Protein AF-A0A9D6RDZ6-F1 (afdb_monomer_lite)

Radius of gyration: 25.23 Å; chains: 1; bounding box: 69×69×43 Å

Secondary structure (DSSP, 8-state):
--------------------------------HHHHHHHHHHHHHHHHHHHHHHHHHHHTT---HHHHHHHHHHHHHHHHHHHHS-HHHHHHH-TTHHHHIIIIIIHHHHHHHHHHHS--HHHHHHHHHHHHHHHHHHHHTTTT-----

pLDDT: mean 88.9, std 17.39, range [43.47, 98.81]

Foldseek 3Di:
DDDDDDDDDDDDPPPPPPPPPPPPPPPPLPDDPVLVVLVVLQVLLVVLQVVLVVLVVVCPPHDDPVNLVSSLVSLVSSLVSLVVNDPVSLCSFDVCRSVLSPVQVNQLSVLVNVCSVPNDPVSPVSSVVSVVVSVVVCVVCVVSGDGDD

Sequence (149 aa):
MYKRRGFLPIFVALMVLSASACTKSGEEKNWTKEDYEFTNHYYASQRDNKEASRIARQAGNQFSKEQLSAIRALTVKALAESRLVPDKFLDKIHPQFKDHFRNQFEVALDLALNNLDTPDYQTAQRSSVLFSDYADWFTANQEDIKFPH

Structure (mmCIF, N/CA/C/O backbone):
data_AF-A0A9D6RDZ6-F1
#
_entry.id   AF-A0A9D6RDZ6-F1
#
loop_
_atom_site.group_PDB
_atom_site.id
_atom_site.type_symbol
_atom_site.label_atom_id
_atom_site.label_alt_id
_atom_site.label_comp_id
_atom_site.label_asym_id
_atom_site.label_entity_id
_atom_site.label_seq_id
_atom_site.pdbx_PDB_ins_code
_atom_site.Cartn_x
_atom_site.Cartn_y
_atom_site.Cartn_z
_atom_site.occupancy
_atom_site.B_iso_or_equiv
_atom_site.auth_seq_id
_atom_site.auth_comp_id
_atom_site.auth_asym_id
_atom_site.auth_atom_id
_atom_site.pdbx_PDB_model_num
ATOM 1 N N . MET A 1 1 ? -53.403 -56.541 -8.723 1.00 57.06 1 MET A N 1
ATOM 2 C CA . MET A 1 1 ? -53.965 -56.880 -7.389 1.00 57.06 1 MET A CA 1
ATOM 3 C C . MET A 1 1 ? -52.875 -56.636 -6.338 1.00 57.06 1 MET A C 1
ATOM 5 O O . MET A 1 1 ? -51.727 -56.781 -6.718 1.00 57.06 1 MET A O 1
ATOM 9 N N . TYR A 1 2 ? -53.245 -56.289 -5.088 1.00 43.47 2 TYR A N 1
ATOM 10 C CA . TYR A 1 2 ? -52.492 -55.616 -3.984 1.00 43.47 2 TYR A CA 1
ATOM 11 C C . TYR A 1 2 ? -52.611 -54.072 -4.035 1.00 43.47 2 TYR A C 1
ATOM 13 O O . TYR A 1 2 ? -52.031 -53.465 -4.921 1.00 43.47 2 TYR A O 1
ATOM 21 N N . LYS A 1 3 ? -53.488 -53.342 -3.298 1.00 47.94 3 LYS A N 1
ATOM 22 C CA . LYS A 1 3 ? -53.872 -53.273 -1.848 1.00 47.94 3 LYS A CA 1
ATOM 23 C C . LYS A 1 3 ? -52.636 -53.063 -0.949 1.00 47.94 3 LYS A C 1
ATOM 25 O O . LYS A 1 3 ? -51.769 -53.913 -1.005 1.00 47.94 3 LYS A O 1
ATOM 30 N N . ARG A 1 4 ? -52.511 -52.088 -0.028 1.00 54.38 4 ARG A N 1
ATOM 31 C CA . ARG A 1 4 ? -53.285 -50.912 0.453 1.00 54.38 4 ARG A CA 1
ATOM 32 C C . ARG A 1 4 ? -52.437 -50.264 1.596 1.00 54.38 4 ARG A C 1
ATOM 34 O O . ARG A 1 4 ? -51.843 -51.039 2.331 1.00 54.38 4 ARG A O 1
ATOM 41 N N . ARG A 1 5 ? -52.588 -48.942 1.850 1.00 50.25 5 ARG A N 1
ATOM 42 C CA . ARG A 1 5 ? -52.414 -48.194 3.149 1.00 50.25 5 ARG A CA 1
ATOM 43 C C . ARG A 1 5 ? -50.972 -47.900 3.637 1.00 50.25 5 ARG A C 1
ATOM 45 O O . ARG A 1 5 ? -50.120 -48.752 3.479 1.00 50.25 5 ARG A O 1
ATOM 52 N N . GLY A 1 6 ? -50.625 -46.763 4.264 1.00 48.78 6 GLY A N 1
ATOM 53 C CA . GLY A 1 6 ? -51.351 -45.576 4.781 1.00 48.78 6 GLY A CA 1
ATOM 54 C C . GLY A 1 6 ? -50.397 -44.353 4.843 1.00 48.78 6 GLY A C 1
ATOM 55 O O . GLY A 1 6 ? -49.190 -44.526 4.760 1.00 48.78 6 GLY A O 1
ATOM 56 N N . PHE A 1 7 ? -50.847 -43.099 4.721 1.00 54.97 7 PHE A N 1
ATOM 57 C CA . PHE A 1 7 ? -51.385 -42.216 5.778 1.00 54.97 7 PHE A CA 1
ATOM 58 C C . PHE A 1 7 ? -50.697 -42.337 7.154 1.00 54.97 7 PHE A C 1
ATOM 60 O O . PHE A 1 7 ? -51.074 -43.203 7.935 1.00 54.97 7 PHE A O 1
ATOM 67 N N . LEU A 1 8 ? -49.754 -41.437 7.476 1.00 47.62 8 LEU A N 1
ATOM 68 C CA . LEU A 1 8 ? -50.007 -40.267 8.340 1.00 47.62 8 LEU A CA 1
ATOM 69 C C . LEU A 1 8 ? -48.823 -39.262 8.323 1.00 47.62 8 LEU A C 1
ATOM 71 O O . LEU A 1 8 ? -47.672 -39.687 8.244 1.00 47.62 8 LEU A O 1
ATOM 75 N N . PRO A 1 9 ? -49.099 -37.945 8.404 1.00 60.91 9 PRO A N 1
ATOM 76 C CA . PRO A 1 9 ? -48.108 -36.872 8.473 1.00 60.91 9 PRO A CA 1
ATOM 77 C C . PRO A 1 9 ? -47.682 -36.600 9.923 1.00 60.91 9 PRO A C 1
ATOM 79 O O . PRO A 1 9 ? -48.510 -36.653 10.831 1.00 60.91 9 PRO A O 1
ATOM 82 N N . ILE A 1 10 ? -46.416 -36.241 10.143 1.00 54.84 10 ILE A N 1
ATOM 83 C CA . ILE A 1 10 ? -45.961 -35.678 11.420 1.00 54.84 10 ILE A CA 1
ATOM 84 C C . ILE A 1 10 ? -45.294 -34.332 11.137 1.00 54.84 10 ILE A C 1
ATOM 86 O O . ILE A 1 10 ? -44.129 -34.239 10.760 1.00 54.84 10 ILE A O 1
ATOM 90 N N . PHE A 1 11 ? -46.100 -33.287 11.308 1.00 53.69 11 PHE A N 1
ATOM 91 C CA . PHE A 1 11 ? -45.654 -31.940 11.622 1.00 53.69 11 PHE A CA 1
ATOM 92 C C . PHE A 1 11 ? -45.040 -31.959 13.028 1.00 53.69 11 PHE A C 1
ATOM 94 O O . PHE A 1 11 ? -45.758 -32.157 14.004 1.00 53.69 11 PHE A O 1
ATOM 101 N N . VAL A 1 12 ? -43.739 -31.702 13.144 1.00 54.12 12 VAL A N 1
ATOM 102 C CA . VAL A 1 12 ? -43.156 -31.146 14.373 1.00 54.12 12 VAL A CA 1
ATOM 103 C C . VAL A 1 12 ? -42.437 -29.870 13.971 1.00 54.12 12 VAL A C 1
ATOM 105 O O . VAL A 1 12 ? -41.288 -29.867 13.539 1.00 54.12 12 VAL A O 1
ATOM 108 N N . ALA A 1 13 ? -43.188 -28.777 14.058 1.00 55.19 13 ALA A N 1
ATOM 109 C CA . ALA A 1 13 ? -42.661 -27.431 14.036 1.00 55.19 13 ALA A CA 1
ATOM 110 C C . ALA A 1 13 ? -41.905 -27.202 15.350 1.00 55.19 13 ALA A C 1
ATOM 112 O O . ALA A 1 13 ? -42.515 -26.940 16.385 1.00 55.19 13 ALA A O 1
ATOM 113 N N . LEU A 1 14 ? -40.577 -27.310 15.317 1.00 51.25 14 LEU A N 1
ATOM 114 C CA . LEU A 1 14 ? -39.733 -26.781 16.380 1.00 51.25 14 LEU A CA 1
ATOM 115 C C . LEU A 1 14 ? -39.361 -25.343 15.998 1.00 51.25 14 LEU A C 1
ATOM 117 O O . LEU A 1 14 ? -38.328 -25.085 15.385 1.00 51.25 14 LEU A O 1
ATOM 121 N N . MET A 1 15 ? -40.258 -24.406 16.321 1.00 53.47 15 MET A N 1
ATOM 122 C CA . MET A 1 15 ? -39.922 -22.984 16.397 1.00 53.47 15 MET A CA 1
ATOM 123 C C . MET A 1 15 ? -38.939 -22.801 17.553 1.00 53.47 15 MET A C 1
ATOM 125 O O . MET A 1 15 ? -39.332 -22.583 18.697 1.00 53.47 15 MET A O 1
ATOM 129 N N . VAL A 1 16 ? -37.646 -22.907 17.260 1.00 59.59 16 VAL A N 1
ATOM 130 C CA . VAL A 1 16 ? -36.625 -22.359 18.147 1.00 59.59 16 VAL A CA 1
ATOM 131 C C . VAL A 1 16 ? -36.697 -20.845 17.980 1.00 59.59 16 VAL A C 1
ATOM 133 O O . VAL A 1 16 ? -36.261 -20.296 16.970 1.00 59.59 16 VAL A O 1
ATOM 136 N N . LEU A 1 17 ? -37.318 -20.186 18.964 1.00 54.91 17 LEU A N 1
ATOM 137 C CA . LEU A 1 17 ? -37.163 -18.759 19.219 1.00 54.91 17 LEU A CA 1
ATOM 138 C C . LEU A 1 17 ? -35.677 -18.482 19.475 1.00 54.91 17 LEU A C 1
ATOM 140 O O . LEU A 1 17 ? -35.216 -18.446 20.615 1.00 54.91 17 LEU A O 1
ATOM 144 N N . SER A 1 18 ? -34.918 -18.272 18.408 1.00 58.16 18 SER A N 1
ATOM 145 C CA . SER A 1 18 ? -33.633 -17.602 18.501 1.00 58.16 18 SER A CA 1
ATOM 146 C C . SER A 1 18 ? -33.931 -16.120 18.667 1.00 58.16 18 SER A C 1
ATOM 148 O O . SER A 1 18 ? -34.066 -15.378 17.696 1.00 58.16 18 SER A O 1
ATOM 150 N N . ALA A 1 19 ? -34.088 -15.701 19.921 1.00 53.31 19 ALA A N 1
ATOM 151 C CA . ALA A 1 19 ? -33.952 -14.312 20.319 1.00 53.31 19 ALA A CA 1
ATOM 152 C C . ALA A 1 19 ? -32.506 -13.879 20.031 1.00 53.31 19 ALA A C 1
ATOM 154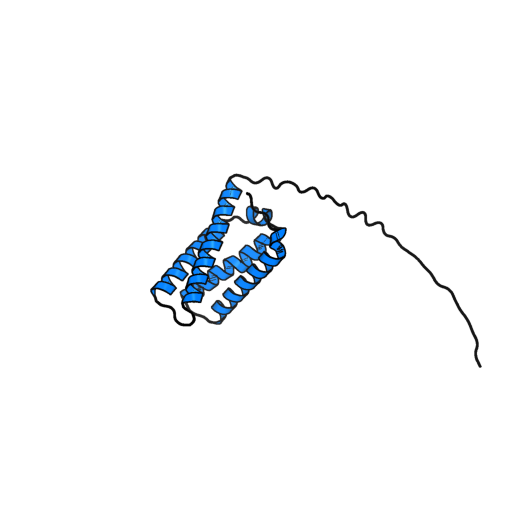 O O . ALA A 1 19 ? -31.656 -13.849 20.917 1.00 53.31 19 ALA A O 1
ATOM 155 N N . SER A 1 20 ? -32.201 -13.597 18.765 1.00 60.56 20 SER A N 1
ATOM 156 C CA . SER A 1 20 ? -30.988 -12.885 18.399 1.00 60.56 20 SER A CA 1
ATOM 157 C C . SER A 1 20 ? -31.175 -11.464 18.896 1.00 60.56 20 SER A C 1
ATOM 159 O O . SER A 1 20 ? -31.894 -10.665 18.298 1.00 60.56 20 SER A O 1
ATOM 161 N N . ALA A 1 21 ? -30.590 -11.200 20.060 1.00 53.56 21 ALA A N 1
ATOM 162 C CA . ALA A 1 21 ? -30.469 -9.885 20.642 1.00 53.56 21 ALA A CA 1
ATOM 163 C C . ALA A 1 21 ? -29.938 -8.918 19.576 1.00 53.56 21 ALA A C 1
ATOM 165 O O . ALA A 1 21 ? -28.752 -8.894 19.257 1.00 53.56 21 ALA A O 1
ATOM 166 N N . CYS A 1 22 ? -30.842 -8.113 19.021 1.00 52.91 22 CYS A N 1
ATOM 167 C CA . CYS A 1 22 ? -30.512 -6.870 18.349 1.00 52.91 22 CYS A CA 1
ATOM 168 C C . CYS A 1 22 ? -29.980 -5.889 19.400 1.00 52.91 22 CYS A C 1
ATOM 170 O O . CYS A 1 22 ? -30.630 -4.896 19.717 1.00 52.91 22 CYS A O 1
ATOM 172 N N . THR A 1 23 ? -28.786 -6.124 19.939 1.00 51.75 23 THR A N 1
ATOM 173 C CA . THR A 1 23 ? -27.987 -5.042 20.516 1.00 51.75 23 THR A CA 1
ATOM 174 C C . THR A 1 23 ? -27.345 -4.284 19.362 1.00 51.75 23 THR A C 1
ATOM 176 O O . THR A 1 23 ? -26.151 -4.369 19.104 1.00 51.75 23 THR A O 1
ATOM 179 N N . LYS A 1 24 ? -28.182 -3.513 18.654 1.00 54.25 24 LYS A N 1
ATOM 180 C CA . LYS A 1 24 ? -27.768 -2.294 17.952 1.00 54.25 24 LYS A CA 1
ATOM 181 C C . LYS A 1 24 ? -27.445 -1.245 19.021 1.00 54.25 24 LYS A C 1
ATOM 183 O O . LYS A 1 24 ? -28.154 -0.261 19.186 1.00 54.25 24 LYS A O 1
ATOM 188 N N . SER A 1 25 ? -26.399 -1.483 19.795 1.00 45.50 25 SER A N 1
ATOM 189 C CA . SER A 1 25 ? -25.714 -0.424 20.520 1.00 45.50 25 SER A CA 1
ATOM 190 C C . SER A 1 25 ? -24.423 -0.215 19.758 1.00 45.50 25 SER A C 1
ATOM 192 O O . SER A 1 25 ? -23.442 -0.921 19.981 1.00 45.50 25 SER A O 1
ATOM 194 N N . GLY A 1 26 ? -24.471 0.695 18.784 1.00 49.69 26 GLY A N 1
ATOM 195 C CA . GLY A 1 26 ? -23.254 1.305 18.282 1.00 49.69 26 GLY A CA 1
ATOM 196 C C . GLY A 1 26 ? -22.597 1.976 19.475 1.00 49.69 26 GLY A C 1
ATOM 197 O O . GLY A 1 26 ? -22.987 3.077 19.846 1.00 49.69 26 GLY A O 1
ATOM 198 N N . GLU A 1 27 ? -21.677 1.270 20.129 1.00 52.62 27 GLU A N 1
ATOM 199 C CA . GLU A 1 27 ? -20.683 1.925 20.958 1.00 52.62 27 GLU A CA 1
ATOM 200 C C . GLU A 1 27 ? -20.005 2.929 20.035 1.00 52.62 27 GLU A C 1
ATOM 202 O O . GLU A 1 27 ? -19.343 2.552 19.062 1.00 52.62 27 GLU A O 1
ATOM 207 N N . GLU A 1 28 ? -20.255 4.214 20.279 1.00 63.41 28 GLU A N 1
ATOM 208 C CA . GLU A 1 28 ? -19.447 5.267 19.691 1.00 63.41 28 GLU A CA 1
ATOM 209 C C . GLU A 1 28 ? -17.997 4.922 20.018 1.00 63.41 28 GLU A C 1
ATOM 211 O O . GLU A 1 28 ? -17.589 4.887 21.181 1.00 63.41 28 GLU A O 1
ATOM 216 N N . LYS A 1 29 ? -17.230 4.561 18.983 1.00 73.81 29 LYS A N 1
ATOM 217 C CA . LYS A 1 29 ? -15.805 4.289 19.132 1.00 73.81 29 LYS A CA 1
ATOM 218 C C . LYS A 1 29 ? -15.189 5.550 19.730 1.00 73.81 29 LYS A C 1
ATOM 220 O O . LYS A 1 29 ? -15.232 6.610 19.112 1.00 73.81 29 LYS A O 1
ATOM 225 N N . ASN A 1 30 ? -14.644 5.433 20.937 1.00 89.69 30 ASN A N 1
ATOM 226 C CA . ASN A 1 30 ? -13.949 6.529 21.603 1.00 89.69 30 ASN A CA 1
ATOM 227 C C . ASN A 1 30 ? -12.636 6.807 20.859 1.00 89.69 30 ASN A C 1
ATOM 229 O O . ASN A 1 30 ? -11.600 6.204 21.155 1.00 89.69 30 ASN A O 1
ATOM 233 N N . TRP A 1 31 ? -12.701 7.683 19.859 1.00 94.19 31 TRP A N 1
ATOM 234 C CA . TRP A 1 31 ? -11.547 8.122 19.087 1.00 94.19 31 TRP A CA 1
ATOM 235 C C . TRP A 1 31 ? -10.664 9.048 19.924 1.00 94.19 31 TRP A C 1
ATOM 237 O O . TRP A 1 31 ? -11.143 10.001 20.540 1.00 94.19 31 TRP A O 1
ATOM 247 N N . THR A 1 32 ? -9.365 8.769 19.957 1.00 95.31 32 THR A N 1
ATOM 248 C CA . THR A 1 32 ? -8.374 9.616 20.631 1.00 95.31 32 THR A CA 1
ATOM 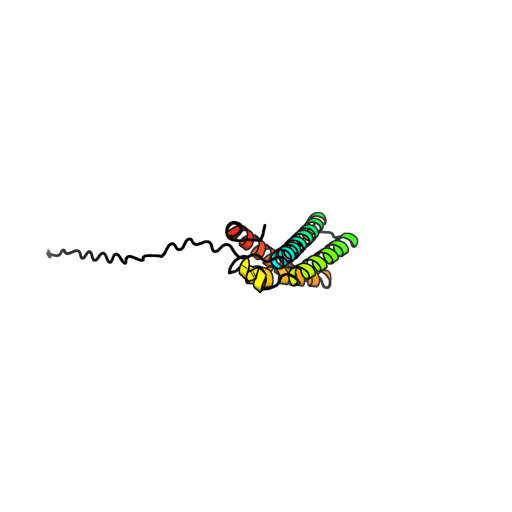249 C C . THR A 1 32 ? -7.743 10.595 19.646 1.00 95.31 32 THR A C 1
ATOM 251 O O . THR A 1 32 ? -7.873 10.432 18.435 1.00 95.31 32 THR A O 1
ATOM 254 N N . LYS A 1 33 ? -7.021 11.611 20.138 1.00 95.56 33 LYS A N 1
ATOM 255 C CA . LYS A 1 33 ? -6.290 12.551 19.266 1.00 95.56 33 LYS A CA 1
ATOM 256 C C . LYS A 1 33 ? -5.282 11.831 18.369 1.00 95.56 33 LYS A C 1
ATOM 258 O O . LYS A 1 33 ? -5.144 12.175 17.204 1.00 95.56 33 LYS A O 1
ATOM 263 N N . GLU A 1 34 ? -4.638 10.798 18.893 1.00 96.62 34 GLU A N 1
ATOM 264 C CA . GLU A 1 34 ? -3.689 9.969 18.154 1.00 96.62 34 GLU A CA 1
ATOM 265 C C . GLU A 1 34 ? -4.378 9.192 17.020 1.00 96.62 34 GLU A C 1
ATOM 267 O O . GLU A 1 34 ? -3.795 9.028 15.954 1.00 96.62 34 GLU A O 1
ATOM 272 N N . ASP A 1 35 ? -5.637 8.763 17.189 1.00 97.12 35 ASP A N 1
ATOM 273 C CA . ASP A 1 35 ? -6.382 8.084 16.118 1.00 97.12 35 ASP A CA 1
ATOM 274 C C . ASP A 1 35 ? -6.572 8.997 14.885 1.00 97.12 35 ASP A C 1
ATOM 276 O O . ASP A 1 35 ? -6.547 8.519 13.746 1.00 97.12 35 ASP A O 1
ATOM 280 N N . TYR A 1 36 ? -6.694 10.315 15.079 1.00 96.69 36 TYR A N 1
ATOM 281 C CA . TYR A 1 36 ? -6.717 11.288 13.980 1.00 96.69 36 TYR A CA 1
ATOM 282 C C . TYR A 1 36 ? -5.364 11.391 13.269 1.00 96.69 36 TYR A C 1
ATOM 284 O O . TYR A 1 36 ? -5.307 11.467 12.041 1.00 96.69 36 TYR A O 1
ATOM 292 N N . GLU A 1 37 ? -4.261 11.347 14.016 1.00 97.12 37 GLU A N 1
ATOM 293 C CA . GLU A 1 37 ? -2.913 11.329 13.440 1.00 97.12 37 GLU A CA 1
ATOM 294 C C . GLU A 1 37 ? -2.674 10.044 12.632 1.00 97.12 37 GLU A C 1
ATOM 296 O O . GLU A 1 37 ? -2.221 10.106 11.489 1.00 97.12 37 GLU A O 1
ATOM 301 N N . PHE A 1 38 ? -3.079 8.882 13.151 1.00 97.94 38 PHE A N 1
ATOM 302 C CA . PHE A 1 38 ? -2.995 7.609 12.424 1.00 97.94 38 PHE A CA 1
ATOM 303 C C . PHE A 1 38 ? -3.870 7.592 11.169 1.00 97.94 38 PHE A C 1
ATOM 305 O O . PHE A 1 38 ? -3.487 7.021 10.148 1.00 97.94 38 PHE A O 1
ATOM 312 N N . THR A 1 39 ? -5.014 8.272 11.210 1.00 97.69 39 THR A N 1
ATOM 313 C CA . THR A 1 39 ? -5.868 8.476 10.035 1.00 97.69 39 THR A CA 1
ATOM 314 C C . THR A 1 39 ? -5.157 9.302 8.964 1.00 97.69 39 THR A C 1
ATOM 316 O O . THR A 1 39 ? -5.224 8.964 7.780 1.00 97.69 39 THR A O 1
ATOM 319 N N . ASN A 1 40 ? -4.409 10.335 9.359 1.00 97.88 40 ASN A N 1
ATOM 320 C CA . ASN A 1 40 ? -3.602 11.122 8.426 1.00 97.88 40 ASN A CA 1
ATOM 321 C C . ASN A 1 40 ? -2.495 10.282 7.780 1.00 97.88 40 ASN A C 1
ATOM 323 O O . ASN A 1 40 ? -2.332 10.354 6.562 1.00 97.88 40 ASN A O 1
ATOM 327 N N . HIS A 1 41 ? -1.791 9.452 8.556 1.00 98.50 41 HIS A N 1
ATOM 328 C CA . HIS A 1 41 ? -0.790 8.516 8.033 1.00 98.50 41 HIS A CA 1
ATOM 329 C C . HIS A 1 41 ? -1.409 7.510 7.048 1.00 98.50 41 HIS A C 1
ATOM 331 O O . HIS A 1 41 ? -0.913 7.326 5.934 1.00 98.50 41 HIS A O 1
ATOM 337 N N . TYR A 1 42 ? -2.566 6.932 7.392 1.00 98.44 42 TYR A N 1
ATOM 338 C CA . TYR A 1 42 ? -3.311 6.060 6.485 1.00 98.44 42 TYR A CA 1
ATOM 339 C C . TYR A 1 42 ? -3.635 6.769 5.161 1.00 98.44 42 TYR A C 1
ATOM 341 O O . TYR A 1 42 ? -3.266 6.278 4.092 1.00 98.44 42 TYR A O 1
ATOM 349 N N . TYR A 1 43 ? -4.261 7.948 5.196 1.00 98.25 43 TYR A N 1
ATOM 350 C CA . TYR A 1 43 ? -4.620 8.665 3.969 1.00 98.25 43 TYR A CA 1
ATOM 351 C C . TYR A 1 43 ? -3.405 9.162 3.181 1.00 98.25 43 TYR A C 1
ATOM 353 O O . TYR A 1 43 ? -3.451 9.176 1.948 1.00 98.25 43 TYR A O 1
ATOM 361 N N . ALA A 1 44 ? -2.313 9.533 3.854 1.00 98.56 44 ALA A N 1
ATOM 362 C CA . ALA A 1 44 ? -1.053 9.864 3.201 1.00 98.56 44 ALA A CA 1
ATOM 363 C C . ALA A 1 44 ? -0.515 8.663 2.411 1.00 98.56 44 ALA A C 1
ATOM 365 O O . ALA A 1 44 ? -0.192 8.819 1.232 1.00 98.56 44 ALA A O 1
ATOM 366 N N . SER A 1 45 ? -0.534 7.462 3.005 1.00 98.62 45 SER A N 1
ATOM 367 C CA . SER A 1 45 ? -0.112 6.237 2.317 1.00 98.62 45 SER A CA 1
ATOM 368 C C . SER A 1 45 ? -0.951 5.939 1.069 1.00 98.62 45 SER A C 1
ATOM 370 O O . SER A 1 45 ? -0.408 5.683 -0.008 1.00 98.62 45 SER A O 1
ATOM 372 N N . GLN A 1 46 ? -2.279 6.058 1.176 1.00 98.44 46 GLN A N 1
ATOM 373 C CA . GLN A 1 46 ? -3.200 5.807 0.065 1.00 98.44 46 GLN A CA 1
ATOM 374 C C . GLN A 1 46 ? -3.027 6.825 -1.064 1.00 98.44 46 GLN A C 1
ATOM 376 O O . GLN A 1 46 ? -3.025 6.462 -2.243 1.00 98.44 46 GLN A O 1
ATOM 381 N N . ARG A 1 47 ? -2.862 8.107 -0.720 1.00 98.56 47 ARG A N 1
ATOM 382 C CA . ARG A 1 47 ? -2.635 9.186 -1.687 1.00 98.56 47 ARG A CA 1
ATOM 383 C C . ARG A 1 47 ? -1.347 8.957 -2.472 1.00 98.56 47 ARG A C 1
ATOM 385 O O . ARG A 1 47 ? -1.372 9.040 -3.699 1.00 98.56 47 ARG A O 1
ATOM 392 N N . ASP A 1 48 ? -0.253 8.658 -1.783 1.00 98.75 48 ASP A N 1
ATOM 393 C CA . ASP A 1 48 ? 1.054 8.499 -2.415 1.00 98.75 48 ASP A CA 1
ATOM 394 C C . ASP A 1 48 ? 1.083 7.234 -3.299 1.00 98.75 48 ASP A C 1
ATOM 396 O O . ASP A 1 48 ? 1.548 7.293 -4.439 1.00 98.75 48 ASP A O 1
ATOM 400 N N . ASN A 1 49 ? 0.462 6.128 -2.861 1.00 98.62 49 ASN A N 1
ATOM 401 C CA . ASN A 1 49 ? 0.282 4.929 -3.692 1.00 98.62 49 ASN A CA 1
ATOM 402 C C . ASN A 1 49 ? -0.595 5.190 -4.934 1.00 98.62 49 ASN A C 1
ATOM 404 O O . ASN A 1 49 ? -0.287 4.748 -6.047 1.00 98.62 49 ASN A O 1
ATOM 408 N N . LYS A 1 50 ? -1.693 5.940 -4.772 1.00 98.38 50 LYS A N 1
ATOM 409 C CA . LYS A 1 50 ? -2.575 6.325 -5.883 1.00 98.38 50 LYS A CA 1
ATOM 410 C C . LYS A 1 50 ? -1.829 7.164 -6.918 1.00 98.38 50 LYS A C 1
ATOM 412 O O . LYS A 1 50 ? -2.035 6.968 -8.118 1.00 98.38 50 LYS A O 1
ATOM 417 N N . GLU A 1 51 ? -0.96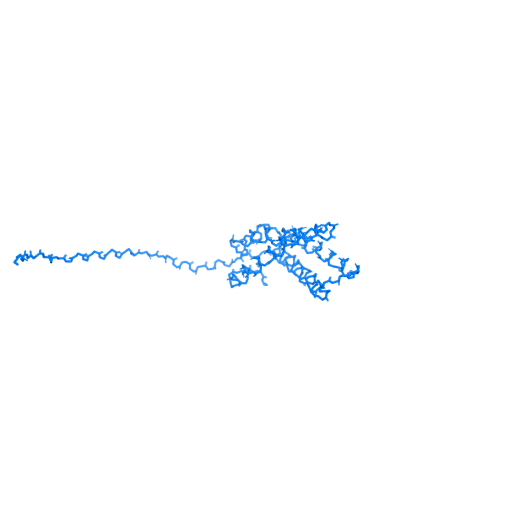6 8.067 -6.466 1.00 98.62 51 GLU A N 1
ATOM 418 C CA . GLU A 1 51 ? -0.141 8.899 -7.337 1.00 98.62 51 GLU A CA 1
ATOM 419 C C . GLU A 1 51 ? 0.932 8.079 -8.064 1.00 98.62 51 GLU A C 1
ATOM 421 O O . GLU A 1 51 ? 1.066 8.201 -9.283 1.00 98.62 51 GLU A O 1
ATOM 426 N N . ALA A 1 52 ? 1.615 7.162 -7.370 1.00 98.19 52 ALA A N 1
ATOM 427 C CA . ALA A 1 52 ? 2.553 6.224 -7.992 1.00 98.19 52 ALA A CA 1
ATOM 428 C C . ALA A 1 52 ? 1.864 5.405 -9.099 1.00 98.19 52 ALA A C 1
ATOM 430 O O . ALA A 1 52 ? 2.334 5.340 -10.237 1.00 98.19 52 ALA A O 1
ATOM 431 N N . SER A 1 53 ? 0.678 4.870 -8.798 1.00 97.50 53 SER A N 1
ATOM 432 C CA . SER A 1 53 ? -0.153 4.129 -9.751 1.00 97.50 53 SER A CA 1
ATOM 433 C C . SER A 1 53 ? -0.598 4.987 -10.940 1.00 97.50 53 SER A C 1
ATOM 435 O O . SER A 1 53 ? -0.685 4.502 -12.070 1.00 97.50 53 SER A O 1
ATOM 437 N N . ARG A 1 54 ? -0.895 6.274 -10.716 1.00 98.19 54 ARG A N 1
ATOM 438 C CA . ARG A 1 54 ? -1.255 7.221 -11.780 1.00 98.19 54 ARG A CA 1
ATOM 439 C C . ARG A 1 54 ? -0.089 7.422 -12.746 1.00 98.19 54 ARG A C 1
ATOM 441 O O . ARG A 1 54 ? -0.310 7.339 -13.952 1.00 98.19 54 ARG A O 1
ATOM 448 N N . ILE A 1 55 ? 1.123 7.647 -12.233 1.00 98.06 55 ILE A N 1
ATOM 449 C CA . ILE A 1 55 ? 2.334 7.796 -13.055 1.00 98.06 55 ILE A CA 1
ATOM 450 C C . ILE A 1 55 ? 2.594 6.509 -13.845 1.00 98.06 55 ILE A C 1
ATOM 452 O O . ILE A 1 55 ? 2.823 6.574 -15.052 1.00 98.06 55 ILE A O 1
ATOM 456 N N . ALA A 1 56 ? 2.477 5.343 -13.203 1.00 96.06 56 ALA A N 1
ATOM 457 C CA . ALA A 1 56 ? 2.685 4.060 -13.868 1.00 96.06 56 ALA A CA 1
ATOM 458 C C . ALA A 1 56 ? 1.708 3.825 -15.028 1.00 96.06 56 ALA A C 1
ATOM 460 O O . ALA A 1 56 ? 2.121 3.453 -16.124 1.00 96.06 56 ALA A O 1
ATOM 461 N N . ARG A 1 57 ? 0.418 4.131 -14.837 1.00 95.88 57 ARG A N 1
ATOM 462 C CA . ARG A 1 57 ? -0.580 4.042 -15.916 1.00 95.88 57 ARG A CA 1
ATOM 463 C C . ARG A 1 57 ? -0.297 5.000 -17.074 1.00 95.88 57 ARG A C 1
ATOM 465 O O . ARG A 1 57 ? -0.570 4.650 -18.215 1.00 95.88 57 ARG A O 1
ATOM 472 N N . GLN A 1 58 ? 0.232 6.192 -16.798 1.00 96.69 58 GLN A N 1
ATOM 473 C CA . GLN A 1 58 ? 0.583 7.164 -17.841 1.00 96.69 58 GLN A CA 1
ATOM 474 C C . GLN A 1 58 ? 1.802 6.747 -18.668 1.00 96.69 58 GLN A C 1
ATOM 476 O O . GLN A 1 58 ? 1.872 7.091 -19.843 1.00 96.69 58 GLN A O 1
ATOM 481 N N . ALA A 1 59 ? 2.747 6.019 -18.069 1.00 94.00 59 ALA A N 1
ATOM 482 C CA . ALA A 1 59 ? 3.906 5.475 -18.774 1.00 94.00 59 ALA A CA 1
ATOM 483 C C . ALA A 1 59 ? 3.529 4.327 -19.735 1.00 94.00 59 ALA A C 1
ATOM 485 O O . ALA A 1 59 ? 4.191 4.106 -20.750 1.00 94.00 59 ALA A O 1
ATOM 486 N N . GLY A 1 60 ? 2.448 3.594 -19.444 1.00 92.06 60 GLY A N 1
ATOM 487 C CA . GLY A 1 60 ? 2.031 2.444 -20.245 1.00 92.06 60 GLY A CA 1
ATOM 488 C C . GLY A 1 60 ? 3.101 1.350 -20.231 1.00 92.06 60 GLY A C 1
ATOM 489 O O . GLY A 1 60 ? 3.414 0.804 -19.178 1.00 92.06 60 GLY A O 1
ATOM 490 N N . ASN A 1 61 ? 3.676 1.043 -21.398 1.00 90.25 61 ASN A N 1
ATOM 491 C CA . ASN A 1 61 ? 4.685 -0.016 -21.548 1.00 90.25 61 ASN A CA 1
ATOM 492 C C . ASN A 1 61 ? 6.135 0.497 -21.507 1.00 90.25 61 ASN A C 1
ATOM 494 O O . ASN A 1 61 ? 7.062 -0.307 -21.594 1.00 90.25 61 ASN A O 1
ATOM 498 N N . GLN A 1 62 ? 6.355 1.813 -21.434 1.00 93.69 62 GLN A N 1
ATOM 499 C CA . GLN A 1 62 ? 7.693 2.404 -21.476 1.00 93.69 62 GLN A CA 1
ATOM 500 C C . GLN A 1 62 ? 7.829 3.479 -20.403 1.00 93.69 62 GLN A C 1
ATOM 502 O O . GLN A 1 62 ? 7.183 4.520 -20.466 1.00 93.69 62 GLN A O 1
ATOM 507 N N . PHE A 1 63 ? 8.699 3.232 -19.427 1.00 96.06 63 PHE A N 1
ATOM 508 C CA . PHE A 1 63 ? 8.954 4.167 -18.339 1.00 96.06 63 PHE A CA 1
ATOM 509 C C . PHE A 1 63 ? 10.216 4.983 -18.609 1.00 96.06 63 PHE A C 1
ATOM 511 O O . PHE A 1 63 ? 11.274 4.425 -18.907 1.00 96.06 63 PHE A O 1
ATOM 518 N N . SER A 1 64 ? 10.128 6.301 -18.440 1.00 97.31 64 SER A N 1
ATOM 519 C CA . SER A 1 64 ? 11.312 7.152 -18.335 1.00 97.31 64 SER A CA 1
ATOM 520 C C . SER A 1 64 ? 12.014 6.933 -16.989 1.00 97.31 64 SER A C 1
ATOM 522 O O . SER A 1 64 ? 11.419 6.469 -16.010 1.00 97.31 64 SER A O 1
ATOM 524 N N . LYS A 1 65 ? 13.291 7.315 -16.910 1.00 96.81 65 LYS A N 1
ATOM 525 C CA . LYS A 1 65 ? 14.065 7.241 -15.663 1.00 96.81 65 LYS A CA 1
ATOM 526 C C . LYS A 1 65 ? 13.445 8.106 -14.559 1.00 96.81 65 LYS A C 1
ATOM 528 O O . LYS A 1 65 ? 13.415 7.707 -13.397 1.00 96.81 65 LYS A O 1
ATOM 533 N N . GLU A 1 66 ? 12.931 9.274 -14.923 1.00 97.88 66 GLU A N 1
ATOM 534 C CA . GLU A 1 66 ? 12.270 10.217 -14.021 1.00 97.88 66 GLU A CA 1
ATOM 535 C C . GLU A 1 66 ? 10.966 9.627 -13.482 1.00 97.88 66 GLU A C 1
ATOM 537 O O . GLU A 1 66 ? 10.700 9.731 -12.287 1.00 97.88 66 GLU A O 1
ATOM 542 N N . GLN A 1 67 ? 10.188 8.950 -14.334 1.00 97.62 67 GLN A N 1
ATOM 543 C CA . GLN A 1 67 ? 8.962 8.267 -13.923 1.00 97.62 67 GLN A CA 1
ATOM 544 C C . GLN A 1 67 ? 9.256 7.123 -12.950 1.00 97.62 67 GLN A C 1
ATOM 546 O O . GLN A 1 67 ? 8.611 7.051 -11.908 1.00 97.62 67 GLN A O 1
ATOM 551 N N . LEU A 1 68 ? 10.250 6.271 -13.234 1.00 97.25 68 LEU A N 1
ATOM 552 C CA . LEU A 1 68 ? 10.657 5.199 -12.311 1.00 97.25 68 LEU A CA 1
ATOM 553 C C . LEU A 1 68 ? 11.121 5.758 -10.962 1.00 97.25 68 LEU A C 1
ATOM 555 O O . LEU A 1 68 ? 10.709 5.265 -9.915 1.00 97.25 68 LEU A O 1
ATOM 559 N N . SER A 1 69 ? 11.931 6.821 -10.984 1.00 97.94 69 SER A N 1
ATOM 560 C CA . SER A 1 69 ? 12.392 7.504 -9.772 1.00 97.94 69 SER A CA 1
ATOM 561 C C . SER A 1 69 ? 11.224 8.074 -8.957 1.00 97.94 69 SER A C 1
ATOM 563 O O . SER A 1 69 ? 11.158 7.880 -7.742 1.00 97.94 69 SER A O 1
ATOM 565 N N . ALA A 1 70 ? 10.262 8.723 -9.622 1.00 98.38 70 ALA A N 1
ATOM 566 C CA . ALA A 1 70 ? 9.081 9.288 -8.978 1.00 98.38 70 ALA A CA 1
ATOM 567 C C . ALA A 1 70 ? 8.180 8.206 -8.368 1.00 98.38 70 ALA A C 1
ATOM 569 O O . ALA A 1 70 ? 7.776 8.335 -7.212 1.00 98.38 70 ALA A O 1
ATOM 570 N N . ILE A 1 71 ? 7.911 7.126 -9.111 1.00 98.25 71 ILE A N 1
ATOM 571 C CA . ILE A 1 71 ? 7.142 5.976 -8.618 1.00 98.25 71 ILE A CA 1
ATOM 572 C C . ILE A 1 71 ? 7.828 5.402 -7.383 1.00 98.25 71 ILE A C 1
ATOM 574 O O . ILE A 1 71 ? 7.196 5.293 -6.339 1.00 98.25 71 ILE A O 1
ATOM 578 N N . ARG A 1 72 ? 9.132 5.117 -7.461 1.00 98.38 72 ARG A N 1
ATOM 579 C CA . ARG A 1 72 ? 9.892 4.576 -6.331 1.00 98.38 72 ARG A CA 1
ATOM 580 C C . ARG A 1 72 ? 9.808 5.480 -5.103 1.00 98.38 72 ARG A C 1
ATOM 582 O O . ARG A 1 72 ? 9.534 4.996 -4.010 1.00 98.38 72 ARG A O 1
ATOM 589 N N . ALA A 1 73 ? 10.018 6.786 -5.268 1.00 98.56 73 ALA A N 1
ATOM 590 C CA . ALA A 1 73 ? 9.963 7.739 -4.163 1.00 98.56 73 ALA A CA 1
ATOM 591 C C . ALA A 1 73 ? 8.578 7.785 -3.494 1.00 98.56 73 ALA A C 1
ATOM 593 O O . ALA A 1 73 ? 8.494 7.835 -2.268 1.00 98.56 73 ALA A O 1
ATOM 594 N N . LEU A 1 74 ? 7.501 7.747 -4.282 1.00 98.75 74 LEU A N 1
ATOM 595 C CA . LEU A 1 74 ? 6.130 7.716 -3.773 1.00 98.75 74 LEU A CA 1
ATOM 596 C C . LEU A 1 74 ? 5.808 6.395 -3.073 1.00 98.75 74 LEU A C 1
ATOM 598 O O . LEU A 1 74 ? 5.235 6.418 -1.990 1.00 98.75 74 LEU A O 1
ATOM 602 N N . THR A 1 75 ? 6.226 5.258 -3.630 1.00 98.69 75 THR A N 1
ATOM 603 C CA . THR A 1 75 ? 6.009 3.947 -3.005 1.00 98.69 75 THR A CA 1
ATOM 604 C C . THR A 1 75 ? 6.768 3.826 -1.677 1.00 98.69 75 THR A C 1
ATOM 606 O O . THR A 1 75 ? 6.213 3.313 -0.708 1.00 98.69 75 THR A O 1
ATOM 609 N N . VAL A 1 76 ? 7.994 4.367 -1.578 1.00 98.75 76 VAL A N 1
ATOM 610 C CA . VAL A 1 76 ? 8.744 4.434 -0.305 1.00 98.75 76 VAL A CA 1
ATOM 611 C C . VAL A 1 76 ? 7.987 5.257 0.736 1.00 98.75 76 VAL A C 1
ATOM 613 O O . VAL A 1 76 ? 7.866 4.822 1.879 1.00 98.75 76 VAL A O 1
ATOM 616 N N . LYS A 1 77 ? 7.466 6.431 0.355 1.00 98.69 77 LYS A N 1
ATOM 617 C CA . LYS A 1 77 ? 6.663 7.263 1.263 1.00 98.69 77 LYS A CA 1
ATOM 618 C C . LYS A 1 77 ? 5.390 6.548 1.693 1.00 98.69 77 LYS A C 1
ATOM 620 O O . LYS A 1 77 ? 5.119 6.490 2.884 1.00 98.69 77 LYS A O 1
ATOM 625 N N . ALA A 1 78 ? 4.665 5.949 0.751 1.00 98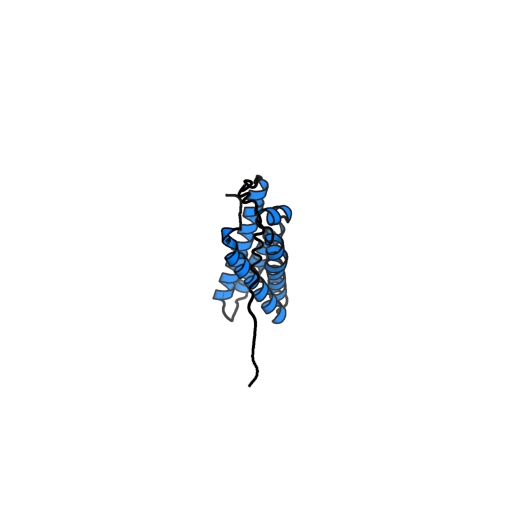.75 78 ALA A N 1
ATOM 626 C CA . ALA A 1 78 ? 3.437 5.226 1.045 1.00 98.75 78 ALA A CA 1
ATOM 627 C C . ALA A 1 78 ? 3.662 4.110 2.074 1.00 98.75 78 ALA A C 1
ATOM 629 O O . ALA A 1 78 ? 2.912 4.011 3.040 1.00 98.75 78 ALA A O 1
ATOM 630 N N . LEU A 1 79 ? 4.730 3.327 1.909 1.00 98.69 79 LEU A N 1
ATOM 631 C CA . LEU A 1 79 ? 5.105 2.268 2.844 1.00 98.69 79 LEU A CA 1
ATOM 632 C C . LEU A 1 79 ? 5.568 2.804 4.206 1.00 98.69 79 LEU A C 1
ATOM 634 O O . LEU A 1 79 ? 5.275 2.215 5.244 1.00 98.69 79 LEU A O 1
ATOM 638 N N . ALA A 1 80 ? 6.316 3.908 4.225 1.00 98.75 80 ALA A N 1
ATOM 639 C CA . ALA A 1 80 ? 6.730 4.530 5.478 1.00 98.75 80 ALA A CA 1
ATOM 640 C C . ALA A 1 80 ? 5.511 5.016 6.277 1.00 98.75 80 ALA A C 1
ATOM 642 O O . ALA A 1 80 ? 5.402 4.717 7.462 1.00 98.75 80 ALA A O 1
ATOM 643 N N . GLU A 1 81 ? 4.576 5.698 5.615 1.00 98.75 81 GLU A N 1
ATOM 644 C CA . GLU A 1 81 ? 3.330 6.185 6.209 1.00 98.75 81 GLU A CA 1
ATOM 645 C C . GLU A 1 81 ? 2.428 5.035 6.681 1.00 98.75 81 GLU A C 1
ATOM 647 O O . GLU A 1 81 ? 1.897 5.084 7.789 1.00 98.75 81 GLU A O 1
ATOM 652 N N . SER A 1 82 ? 2.292 3.958 5.896 1.00 98.75 82 SER A N 1
ATOM 653 C CA . SER A 1 82 ? 1.464 2.806 6.282 1.00 98.75 82 SER A CA 1
ATOM 654 C C . SER A 1 82 ? 1.970 2.145 7.572 1.00 98.75 82 SER A C 1
ATOM 656 O O . SER A 1 82 ? 1.183 1.818 8.465 1.00 98.75 82 SER A O 1
ATOM 658 N N . ARG A 1 83 ? 3.296 2.039 7.727 1.00 98.62 83 ARG A N 1
ATOM 659 C CA . ARG A 1 83 ? 3.946 1.444 8.904 1.00 98.62 83 ARG A CA 1
ATOM 660 C C . ARG A 1 83 ? 3.802 2.286 10.175 1.00 98.62 83 ARG A C 1
ATOM 662 O O . ARG A 1 83 ? 3.967 1.745 11.267 1.00 98.62 83 ARG A O 1
ATOM 669 N N . LEU A 1 84 ? 3.478 3.577 10.061 1.00 98.56 84 LEU A N 1
ATOM 670 C CA . LEU A 1 84 ? 3.196 4.448 11.211 1.00 98.56 84 LEU A CA 1
ATOM 671 C C . LEU A 1 84 ? 1.787 4.245 11.783 1.00 98.56 84 LEU A C 1
ATOM 673 O O . LEU A 1 84 ? 1.521 4.644 12.916 1.00 98.56 84 LEU A O 1
ATOM 677 N N . VAL A 1 85 ? 0.887 3.608 11.034 1.00 98.50 85 VAL A N 1
ATOM 678 C CA . VAL A 1 85 ? -0.468 3.289 11.490 1.00 98.50 85 VAL A CA 1
ATOM 679 C C . VAL A 1 85 ? -0.399 2.056 12.397 1.00 98.50 85 VAL A C 1
ATOM 681 O O . VAL A 1 85 ? -0.002 1.006 11.909 1.00 98.50 85 VAL A O 1
ATOM 684 N N . PRO A 1 86 ? -0.752 2.102 13.693 1.00 98.31 86 PRO A N 1
ATOM 685 C CA . PRO A 1 86 ? -0.574 0.960 14.589 1.00 98.31 86 PRO A CA 1
ATOM 686 C C . PRO A 1 86 ? -1.726 -0.050 14.498 1.00 98.31 86 PRO A C 1
ATOM 688 O O . PRO A 1 86 ? -2.881 0.316 14.289 1.00 98.31 86 PRO A O 1
ATOM 691 N N . ASP A 1 87 ? -1.441 -1.324 14.779 1.00 98.50 87 ASP A N 1
ATOM 692 C CA . ASP A 1 87 ? -2.428 -2.417 14.716 1.00 98.50 87 ASP A CA 1
ATOM 693 C C . ASP A 1 87 ? -3.667 -2.165 15.578 1.00 98.50 87 ASP A C 1
ATOM 695 O O . ASP A 1 87 ? -4.788 -2.372 15.124 1.00 98.50 87 ASP A O 1
ATOM 699 N N . LYS A 1 88 ? -3.480 -1.618 16.786 1.00 97.19 88 LYS A N 1
ATOM 700 C CA . LYS A 1 88 ? -4.585 -1.254 17.686 1.00 97.19 88 LYS A CA 1
ATOM 701 C C . LYS A 1 88 ? -5.571 -0.261 17.063 1.00 97.19 88 LYS A C 1
ATOM 703 O O . LYS A 1 88 ? -6.732 -0.245 17.445 1.00 97.19 88 LYS A O 1
ATOM 708 N N . PHE A 1 89 ? -5.107 0.602 16.158 1.00 97.56 89 PHE A N 1
ATOM 709 C CA . PHE A 1 89 ? -5.962 1.540 15.438 1.00 97.56 89 PHE A CA 1
ATOM 710 C C . PHE A 1 89 ? -6.649 0.839 14.263 1.00 97.56 89 PHE A C 1
ATOM 712 O O . PHE A 1 89 ? -7.851 1.000 14.086 1.00 97.56 89 PHE A O 1
ATOM 719 N N . LEU A 1 90 ? -5.928 -0.012 13.526 1.00 97.75 90 LEU A N 1
ATOM 720 C CA . LEU A 1 90 ? -6.510 -0.826 12.454 1.00 97.75 90 LEU A CA 1
ATOM 721 C C . LEU A 1 90 ? -7.647 -1.724 12.972 1.00 97.75 90 LEU A C 1
ATOM 723 O O . LEU A 1 90 ? -8.707 -1.791 12.353 1.00 97.75 90 LEU A O 1
ATOM 727 N N . ASP A 1 91 ? -7.470 -2.330 14.148 1.00 96.75 91 ASP A N 1
ATOM 728 C CA . ASP A 1 91 ? -8.485 -3.153 14.819 1.00 96.75 91 ASP A CA 1
ATOM 729 C C . ASP A 1 91 ? -9.732 -2.340 15.221 1.00 96.75 91 ASP A C 1
ATOM 731 O O . ASP A 1 91 ? -10.842 -2.875 15.246 1.00 96.75 91 ASP A O 1
ATOM 735 N N . LYS A 1 92 ? -9.586 -1.029 15.483 1.00 95.75 92 LYS A N 1
ATOM 736 C CA . LYS A 1 92 ? -10.727 -0.131 15.717 1.00 95.75 92 LYS A CA 1
ATOM 737 C C . LYS A 1 92 ? -11.493 0.170 14.439 1.00 95.75 92 LYS A C 1
ATOM 739 O O . LYS A 1 92 ? -12.661 0.510 14.549 1.00 95.75 92 LYS A O 1
ATOM 744 N N . ILE A 1 93 ? -10.903 0.099 13.247 1.00 96.38 93 ILE A N 1
ATOM 745 C CA . ILE A 1 93 ? -11.591 0.487 12.004 1.00 96.38 93 ILE A CA 1
ATOM 746 C C . ILE A 1 93 ? -12.658 -0.548 11.645 1.00 96.38 93 ILE A C 1
ATOM 748 O O . ILE A 1 93 ? -13.840 -0.209 11.554 1.00 96.38 93 ILE A O 1
ATOM 752 N N . HIS A 1 94 ? -12.243 -1.805 11.486 1.00 97.00 94 HIS A N 1
ATOM 753 C CA . HIS A 1 94 ? -13.093 -2.947 11.156 1.00 97.00 94 HIS A CA 1
ATOM 754 C C . HIS A 1 94 ? -12.376 -4.255 11.565 1.00 97.00 94 HIS A C 1
ATOM 756 O O . HIS A 1 94 ? -11.151 -4.310 11.437 1.00 97.00 94 HIS A O 1
ATOM 762 N N . PRO A 1 95 ? -13.083 -5.321 12.007 1.00 96.88 95 PRO A N 1
ATOM 763 C CA . PRO A 1 95 ? -12.453 -6.533 12.555 1.00 96.88 95 PRO A CA 1
ATOM 764 C C . PRO A 1 95 ? -11.420 -7.213 11.646 1.00 96.88 95 PRO A C 1
ATOM 766 O O . PRO A 1 95 ? -10.482 -7.828 12.133 1.00 96.88 95 PRO A O 1
ATOM 769 N N . GLN A 1 96 ? -11.590 -7.098 10.327 1.00 98.19 96 GLN A N 1
ATOM 770 C CA . GLN A 1 96 ? -10.675 -7.667 9.328 1.00 98.19 96 GLN A CA 1
ATOM 771 C C . GLN A 1 96 ? -9.722 -6.630 8.707 1.00 98.19 96 GLN A C 1
ATOM 773 O O . GLN A 1 96 ? -8.898 -6.978 7.866 1.00 98.19 96 GLN A O 1
ATOM 778 N N . PHE A 1 97 ? -9.821 -5.349 9.084 1.00 98.25 97 PHE A N 1
ATOM 779 C CA . PHE A 1 97 ? -9.078 -4.277 8.412 1.00 98.25 97 PHE A CA 1
ATOM 780 C C . PHE A 1 97 ? -7.574 -4.456 8.521 1.00 98.25 9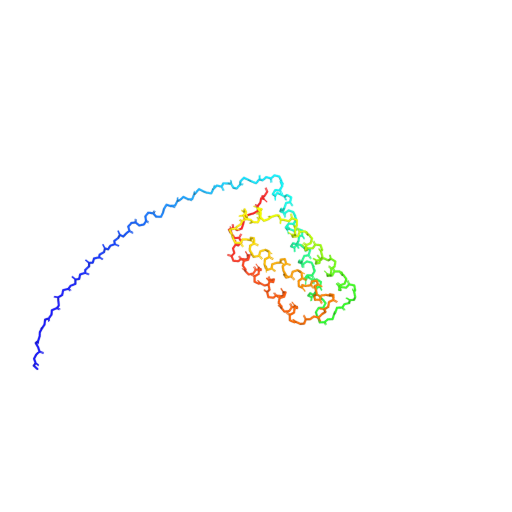7 PHE A C 1
ATOM 782 O O . PHE A 1 97 ? -6.867 -4.318 7.526 1.00 98.25 97 PHE A O 1
ATOM 789 N N . LYS A 1 98 ? -7.092 -4.791 9.720 1.00 98.50 98 LYS A N 1
ATOM 790 C CA . LYS A 1 98 ? -5.672 -5.032 9.969 1.00 98.50 98 LYS A CA 1
ATOM 791 C C . LYS A 1 98 ? -5.114 -6.101 9.037 1.00 98.50 98 LYS A C 1
ATOM 793 O O . LYS A 1 98 ? -4.085 -5.866 8.415 1.00 98.50 98 LYS A O 1
ATOM 798 N N . ASP A 1 99 ? -5.799 -7.232 8.903 1.00 98.44 99 ASP A N 1
ATOM 799 C CA . ASP A 1 99 ? -5.303 -8.351 8.104 1.00 98.44 99 ASP A CA 1
ATOM 800 C C . ASP A 1 99 ? -5.186 -7.978 6.626 1.00 98.44 99 ASP A C 1
ATOM 802 O O . ASP A 1 99 ? -4.157 -8.246 6.005 1.00 98.44 99 ASP A O 1
ATOM 806 N N . HIS A 1 100 ? -6.195 -7.304 6.074 1.00 98.69 100 HIS A N 1
ATOM 807 C CA . HIS A 1 100 ? -6.164 -6.829 4.691 1.00 98.69 100 HIS A CA 1
ATOM 808 C C . HIS A 1 100 ? -5.123 -5.716 4.493 1.00 98.69 100 HIS A C 1
ATOM 810 O O . HIS A 1 100 ? -4.357 -5.738 3.530 1.00 98.69 100 HIS A O 1
ATOM 816 N N . PHE A 1 101 ? -5.016 -4.772 5.428 1.00 98.69 101 PHE A N 1
ATOM 817 C CA . PHE A 1 101 ? -4.039 -3.689 5.344 1.00 98.69 101 PHE A CA 1
ATOM 818 C C . PHE A 1 101 ? -2.594 -4.209 5.423 1.00 98.69 101 PHE A C 1
ATOM 820 O O . PHE A 1 101 ? -1.786 -3.919 4.545 1.00 98.69 101 PHE A O 1
ATOM 827 N N . ARG A 1 102 ? -2.267 -5.037 6.420 1.00 98.62 102 ARG A N 1
ATOM 828 C CA . ARG A 1 102 ? -0.912 -5.574 6.617 1.00 98.62 102 ARG A CA 1
ATOM 829 C C . ARG A 1 102 ? -0.524 -6.580 5.544 1.00 98.62 102 ARG A C 1
ATOM 831 O O . ARG A 1 102 ? 0.522 -6.443 4.922 1.00 98.62 102 ARG A O 1
ATOM 838 N N . ASN A 1 103 ? -1.361 -7.589 5.309 1.00 98.62 103 ASN A N 1
ATOM 839 C CA . ASN A 1 103 ? -0.963 -8.744 4.502 1.00 98.62 103 ASN A CA 1
ATOM 840 C C . ASN A 1 103 ? -1.171 -8.540 3.000 1.00 98.62 103 ASN A C 1
ATOM 842 O O . ASN A 1 103 ? -0.631 -9.311 2.206 1.00 98.62 103 ASN A O 1
ATOM 846 N N . GLN A 1 104 ? -1.959 -7.538 2.603 1.00 98.69 104 GLN A N 1
ATOM 847 C CA . GLN A 1 104 ? -2.190 -7.231 1.196 1.00 98.69 104 GLN A CA 1
ATOM 848 C C . GLN A 1 104 ? -1.610 -5.874 0.832 1.00 98.69 104 GLN A C 1
ATOM 850 O O . GLN A 1 104 ? -0.691 -5.829 0.024 1.00 98.69 104 GLN A O 1
ATOM 855 N N . PHE A 1 105 ? -2.081 -4.784 1.441 1.00 98.81 105 PHE A N 1
ATOM 856 C CA . PHE A 1 105 ? -1.651 -3.441 1.044 1.00 98.81 105 PHE A CA 1
ATOM 857 C C . PHE A 1 105 ? -0.159 -3.186 1.318 1.00 98.81 105 PHE A C 1
ATOM 859 O O . PHE A 1 105 ? 0.572 -2.821 0.396 1.00 98.81 105 PHE A O 1
ATOM 866 N N . GLU A 1 106 ? 0.327 -3.425 2.541 1.00 98.75 106 GLU A N 1
ATOM 867 C CA . GLU A 1 106 ? 1.745 -3.188 2.864 1.00 98.75 106 GLU A CA 1
ATOM 868 C C . GLU A 1 106 ? 2.681 -4.162 2.146 1.00 98.75 106 GLU A C 1
ATOM 870 O O . GLU A 1 106 ? 3.686 -3.743 1.572 1.00 98.75 106 GLU A O 1
ATOM 875 N N . VAL A 1 107 ? 2.323 -5.449 2.090 1.00 98.81 107 VAL A N 1
ATOM 876 C CA . VAL A 1 107 ? 3.100 -6.448 1.336 1.00 98.81 107 VAL A CA 1
ATOM 877 C C . VAL A 1 107 ? 3.148 -6.101 -0.153 1.00 98.81 107 VAL A C 1
ATOM 879 O O . VAL A 1 107 ? 4.193 -6.254 -0.783 1.00 98.81 107 VAL A O 1
ATOM 882 N N . ALA A 1 108 ? 2.054 -5.607 -0.738 1.00 98.75 108 ALA A N 1
ATOM 883 C CA . ALA A 1 108 ? 2.048 -5.175 -2.130 1.00 98.75 108 ALA A CA 1
ATOM 884 C C . ALA A 1 108 ? 2.993 -3.989 -2.370 1.00 98.75 108 ALA A C 1
ATOM 886 O O . ALA A 1 108 ? 3.700 -3.997 -3.381 1.00 98.75 108 ALA A O 1
ATOM 887 N N . LEU A 1 109 ? 3.053 -3.018 -1.449 1.00 98.75 109 LEU A N 1
ATOM 888 C CA . LEU A 1 109 ? 4.008 -1.902 -1.497 1.00 98.75 109 LEU A CA 1
ATOM 889 C C . LEU A 1 109 ? 5.463 -2.386 -1.416 1.00 98.75 109 LEU A C 1
ATOM 891 O O . LEU A 1 109 ? 6.283 -1.972 -2.237 1.00 98.75 109 LEU A O 1
ATOM 895 N N . ASP A 1 110 ? 5.778 -3.287 -0.481 1.00 98.69 110 ASP A N 1
ATOM 896 C CA . ASP A 1 110 ? 7.113 -3.889 -0.358 1.00 98.69 110 ASP A CA 1
ATOM 897 C C . ASP A 1 110 ? 7.510 -4.643 -1.643 1.00 98.69 110 ASP A C 1
ATOM 899 O O . ASP A 1 110 ? 8.598 -4.439 -2.183 1.00 98.69 110 ASP A O 1
ATOM 903 N N . LEU A 1 111 ? 6.611 -5.465 -2.198 1.00 98.56 111 LEU A N 1
ATOM 904 C CA . LEU A 1 111 ? 6.851 -6.173 -3.461 1.00 98.56 111 LEU A CA 1
ATOM 905 C C . LEU A 1 111 ? 7.013 -5.209 -4.645 1.00 98.56 111 LEU A C 1
ATOM 907 O O . LEU A 1 111 ? 7.847 -5.448 -5.517 1.00 98.56 111 LEU A O 1
ATOM 911 N N . ALA A 1 112 ? 6.252 -4.112 -4.679 1.00 98.31 112 ALA A N 1
ATOM 912 C CA . ALA A 1 112 ? 6.385 -3.098 -5.720 1.00 98.31 112 ALA A CA 1
ATOM 913 C C . ALA A 1 112 ? 7.762 -2.421 -5.664 1.00 98.31 112 ALA A C 1
ATOM 915 O O . ALA A 1 112 ? 8.383 -2.231 -6.707 1.00 98.31 112 ALA A O 1
ATOM 916 N N . LEU A 1 113 ? 8.266 -2.103 -4.466 1.00 98.31 113 LEU A N 1
ATOM 917 C CA . LEU A 1 113 ? 9.622 -1.575 -4.286 1.00 98.31 113 LEU A CA 1
ATOM 918 C C . LEU A 1 113 ? 10.686 -2.580 -4.718 1.00 98.31 113 LEU A C 1
ATOM 920 O O . LEU A 1 113 ? 11.573 -2.223 -5.491 1.00 98.31 113 LEU A O 1
ATOM 924 N N . ASN A 1 114 ? 10.555 -3.838 -4.293 1.00 98.12 114 ASN A N 1
ATOM 925 C CA . ASN A 1 114 ? 11.481 -4.896 -4.690 1.00 98.12 114 ASN A CA 1
ATOM 926 C C . ASN A 1 114 ? 11.522 -5.059 -6.213 1.00 98.12 114 ASN A C 1
ATOM 928 O O . ASN A 1 114 ? 12.603 -5.154 -6.782 1.00 98.12 114 ASN A O 1
ATOM 932 N N . ASN A 1 115 ? 10.370 -5.010 -6.886 1.00 97.62 115 ASN A N 1
ATOM 933 C CA . ASN A 1 115 ? 10.299 -5.088 -8.343 1.00 97.62 115 ASN A CA 1
ATOM 934 C C . ASN A 1 115 ? 10.885 -3.850 -9.053 1.00 97.62 115 ASN A C 1
ATOM 936 O O . ASN A 1 115 ? 11.367 -3.958 -10.177 1.00 97.62 115 ASN A O 1
ATOM 940 N N . LEU A 1 116 ? 10.849 -2.665 -8.435 1.00 96.19 116 LEU A N 1
ATOM 941 C CA . LEU A 1 116 ? 11.501 -1.472 -8.992 1.00 96.19 116 LEU A CA 1
ATOM 942 C C . LEU A 1 116 ? 13.030 -1.553 -8.889 1.00 96.19 116 LEU A C 1
ATOM 944 O O . LEU A 1 116 ? 13.721 -1.046 -9.771 1.00 96.19 116 LEU A O 1
ATOM 948 N N . ASP A 1 117 ? 13.545 -2.191 -7.837 1.00 95.25 117 ASP A N 1
ATOM 949 C CA . ASP A 1 117 ? 14.984 -2.354 -7.608 1.00 95.25 117 ASP A CA 1
ATOM 950 C C . ASP A 1 117 ? 15.553 -3.572 -8.358 1.00 95.25 117 ASP A C 1
ATOM 952 O O . ASP A 1 117 ? 16.674 -3.540 -8.861 1.00 95.25 117 ASP A O 1
ATOM 956 N N . THR A 1 118 ? 14.787 -4.658 -8.450 1.00 96.88 118 THR A N 1
ATOM 957 C CA . THR A 1 118 ? 15.134 -5.896 -9.159 1.00 96.88 118 THR A CA 1
ATOM 958 C C . THR A 1 118 ? 13.894 -6.411 -9.894 1.00 96.88 118 THR A C 1
ATOM 960 O O . THR A 1 118 ? 13.097 -7.144 -9.307 1.00 96.88 118 THR A O 1
ATOM 963 N N . PRO A 1 119 ? 13.702 -6.021 -11.168 1.00 94.88 119 PRO A N 1
ATOM 964 C CA . PRO A 1 119 ? 12.516 -6.391 -11.930 1.00 94.88 119 PRO A CA 1
ATOM 965 C C . PRO A 1 119 ? 12.322 -7.903 -12.031 1.00 94.88 119 PRO A C 1
ATOM 967 O O . PRO A 1 119 ? 13.174 -8.620 -12.555 1.00 94.88 119 PRO A O 1
ATOM 970 N N . ASP A 1 120 ? 11.165 -8.366 -11.569 1.00 97.25 120 ASP A N 1
ATOM 971 C CA . ASP A 1 120 ? 10.746 -9.758 -11.607 1.00 97.25 120 ASP A CA 1
ATOM 972 C C . ASP A 1 120 ? 9.239 -9.837 -11.873 1.00 97.25 120 ASP A C 1
ATOM 974 O O . ASP A 1 120 ? 8.410 -9.313 -11.124 1.00 97.25 120 ASP A O 1
ATOM 978 N N . TYR A 1 121 ? 8.871 -10.521 -12.956 1.00 95.12 121 TYR A N 1
ATOM 979 C CA . TYR A 1 121 ? 7.481 -10.596 -13.402 1.00 95.12 121 TYR A CA 1
ATOM 980 C C . TYR A 1 121 ? 6.562 -11.218 -12.343 1.00 95.12 121 TYR A C 1
ATOM 982 O O . TYR A 1 121 ? 5.442 -10.742 -12.151 1.00 95.12 121 TYR A O 1
ATOM 990 N N . GLN A 1 122 ? 7.027 -12.251 -11.634 1.00 97.62 122 GLN A N 1
ATOM 991 C CA . GLN A 1 122 ? 6.219 -12.924 -10.614 1.00 97.62 122 GLN A CA 1
ATOM 992 C C . GLN A 1 122 ? 5.954 -11.999 -9.420 1.00 97.62 122 GLN A C 1
ATOM 994 O O . GLN A 1 122 ? 4.820 -11.908 -8.946 1.00 97.62 122 GLN A O 1
ATOM 999 N N . THR A 1 123 ? 6.969 -11.253 -8.983 1.00 97.50 123 THR A N 1
ATOM 1000 C CA . THR A 1 123 ? 6.873 -10.232 -7.932 1.00 97.50 123 THR A CA 1
ATOM 1001 C C . THR A 1 123 ? 5.915 -9.111 -8.333 1.00 97.50 123 THR A C 1
ATOM 1003 O O . THR A 1 123 ? 5.022 -8.759 -7.556 1.00 97.50 123 THR A O 1
ATOM 1006 N N . ALA A 1 124 ? 6.031 -8.595 -9.562 1.00 96.19 124 ALA A N 1
ATOM 1007 C CA . ALA A 1 124 ? 5.126 -7.577 -10.094 1.00 96.19 124 ALA A CA 1
ATOM 1008 C C . ALA A 1 124 ? 3.670 -8.068 -10.135 1.00 96.19 124 ALA A C 1
ATOM 1010 O O . ALA A 1 124 ? 2.761 -7.382 -9.660 1.00 96.19 124 ALA A O 1
ATOM 1011 N N . GLN A 1 125 ? 3.445 -9.279 -10.654 1.00 97.44 125 GLN A N 1
ATOM 1012 C CA . GLN A 1 125 ? 2.121 -9.893 -10.714 1.00 97.44 125 GLN A CA 1
ATOM 1013 C C . GLN A 1 125 ? 1.537 -10.086 -9.311 1.00 97.44 125 GLN A C 1
ATOM 1015 O O . GLN A 1 125 ? 0.376 -9.752 -9.077 1.00 97.44 125 GLN A O 1
ATOM 1020 N N . ARG A 1 126 ? 2.335 -10.579 -8.357 1.00 98.25 126 ARG A N 1
ATOM 1021 C CA . ARG A 1 126 ? 1.886 -10.795 -6.978 1.00 98.25 126 ARG A CA 1
ATOM 1022 C C . ARG A 1 126 ? 1.516 -9.488 -6.284 1.00 98.25 126 ARG A C 1
ATOM 1024 O O . ARG A 1 126 ? 0.474 -9.441 -5.636 1.00 98.25 126 ARG A O 1
ATOM 1031 N N . SER A 1 127 ? 2.328 -8.443 -6.448 1.00 98.19 127 SER A N 1
ATOM 1032 C CA . SER A 1 127 ? 2.028 -7.096 -5.948 1.00 98.19 127 SER A CA 1
ATOM 1033 C C . SER A 1 127 ? 0.694 -6.586 -6.505 1.00 98.19 127 SER A C 1
ATOM 1035 O O . SER A 1 127 ? -0.178 -6.164 -5.747 1.00 98.19 127 SER A O 1
ATOM 1037 N N . SER A 1 128 ? 0.482 -6.726 -7.819 1.00 97.75 128 SER A N 1
ATOM 1038 C CA . SER A 1 128 ? -0.768 -6.322 -8.471 1.00 97.75 128 SER A CA 1
ATOM 1039 C C . SER A 1 128 ? -1.992 -7.071 -7.939 1.00 97.75 128 SER A C 1
ATOM 1041 O O . SER A 1 128 ? -3.030 -6.446 -7.732 1.00 97.75 128 SER A O 1
ATOM 1043 N N . VAL A 1 129 ? -1.892 -8.388 -7.729 1.00 98.38 129 VAL A N 1
ATOM 1044 C CA . VAL A 1 129 ? -2.996 -9.195 -7.180 1.00 98.38 129 VAL A CA 1
ATOM 1045 C C . VAL A 1 129 ? -3.349 -8.724 -5.773 1.00 98.38 129 VAL A C 1
ATOM 1047 O O . VAL A 1 129 ? -4.512 -8.471 -5.498 1.00 98.38 129 VAL A O 1
ATOM 1050 N N . LEU A 1 130 ? -2.355 -8.515 -4.908 1.00 98.62 130 LEU A N 1
ATOM 1051 C CA . LEU A 1 130 ? -2.597 -8.073 -3.533 1.00 98.62 130 LEU A CA 1
ATOM 1052 C C . LEU A 1 130 ? -3.232 -6.676 -3.459 1.00 98.62 130 LEU A C 1
ATOM 1054 O O . LEU A 1 130 ? -4.128 -6.463 -2.645 1.00 98.62 130 LEU A O 1
ATOM 1058 N N . PHE A 1 131 ? -2.827 -5.733 -4.320 1.00 98.62 131 PHE A N 1
ATOM 1059 C CA . PHE A 1 131 ? -3.514 -4.440 -4.405 1.00 98.62 131 PHE A CA 1
ATOM 1060 C C . PHE A 1 131 ? -4.964 -4.576 -4.873 1.00 98.62 131 PHE A C 1
ATOM 1062 O O . PHE A 1 131 ? -5.826 -3.874 -4.345 1.00 98.62 131 PHE A O 1
ATOM 1069 N N . SER A 1 132 ? -5.233 -5.458 -5.842 1.00 98.31 132 SER A N 1
ATOM 1070 C CA . SER A 1 132 ? -6.597 -5.729 -6.308 1.00 98.31 132 SER A CA 1
ATOM 1071 C C . SER A 1 132 ? -7.444 -6.327 -5.191 1.00 98.31 132 SER A C 1
ATOM 1073 O O . SER A 1 132 ? -8.487 -5.772 -4.868 1.00 98.31 132 SER A O 1
ATOM 1075 N N . ASP A 1 133 ? -6.951 -7.381 -4.536 1.00 98.56 133 ASP A N 1
ATOM 1076 C CA . ASP A 1 133 ? -7.648 -8.059 -3.441 1.00 98.56 133 ASP A CA 1
ATOM 1077 C C . ASP A 1 133 ? -7.978 -7.083 -2.299 1.00 98.56 133 ASP A C 1
ATOM 1079 O O . ASP A 1 133 ? -9.082 -7.106 -1.751 1.00 98.56 133 ASP A O 1
ATOM 1083 N N . TYR A 1 134 ? -7.038 -6.192 -1.960 1.00 98.62 134 TYR A N 1
ATOM 1084 C CA . TYR A 1 134 ? -7.253 -5.148 -0.959 1.00 98.62 134 TYR A CA 1
ATOM 1085 C C . TYR A 1 134 ? -8.330 -4.148 -1.390 1.00 98.62 134 TYR A C 1
ATOM 1087 O O . TYR A 1 134 ? -9.215 -3.816 -0.600 1.00 98.62 134 TYR A O 1
ATOM 1095 N N . ALA A 1 135 ? -8.268 -3.661 -2.632 1.00 98.44 135 ALA A N 1
ATOM 1096 C CA . ALA A 1 135 ? -9.219 -2.685 -3.156 1.00 98.44 135 ALA A CA 1
ATOM 1097 C C . ALA A 1 135 ? -10.640 -3.260 -3.260 1.00 98.44 135 ALA A C 1
ATOM 1099 O O . ALA A 1 135 ? -11.605 -2.582 -2.891 1.00 98.44 135 ALA A O 1
ATOM 1100 N N . ASP A 1 136 ? -10.765 -4.507 -3.712 1.00 98.56 136 ASP A N 1
ATOM 1101 C CA . ASP A 1 136 ? -12.037 -5.218 -3.827 1.00 98.56 136 ASP A CA 1
ATOM 1102 C C . ASP A 1 136 ? -12.655 -5.440 -2.444 1.00 98.56 136 ASP A C 1
ATOM 1104 O O . ASP A 1 136 ? -13.824 -5.112 -2.221 1.00 98.56 136 ASP A O 1
ATOM 1108 N N . TRP A 1 137 ? -11.855 -5.906 -1.478 1.00 98.56 137 TRP A N 1
ATOM 1109 C CA . TRP A 1 137 ? -12.303 -6.062 -0.097 1.00 98.56 137 TRP A CA 1
ATOM 1110 C C . TRP A 1 137 ? -12.720 -4.727 0.530 1.00 98.56 137 TRP A C 1
ATOM 1112 O O . TRP A 1 137 ? -13.804 -4.637 1.112 1.00 98.56 137 TRP A O 1
ATOM 1122 N N . PHE A 1 138 ? -11.900 -3.680 0.395 1.00 98.44 138 PHE A N 1
ATOM 1123 C CA . PHE A 1 138 ? -12.200 -2.362 0.956 1.00 98.44 138 PHE A CA 1
ATOM 1124 C C . PHE A 1 138 ? -13.510 -1.816 0.382 1.00 98.44 138 PHE A C 1
ATOM 1126 O O . PHE A 1 138 ? -14.358 -1.334 1.128 1.00 98.44 138 PHE A O 1
ATOM 1133 N N . THR A 1 139 ? -13.708 -1.942 -0.933 1.00 98.25 139 THR A N 1
ATOM 1134 C CA . THR A 1 139 ? -14.931 -1.497 -1.615 1.00 98.25 139 THR A CA 1
ATOM 1135 C C . THR A 1 139 ? -16.157 -2.265 -1.128 1.00 98.25 139 THR A C 1
ATOM 1137 O O . THR A 1 139 ? -17.187 -1.654 -0.850 1.00 98.25 139 THR A O 1
ATOM 1140 N N . ALA A 1 140 ? -16.049 -3.587 -0.973 1.00 98.38 140 ALA A N 1
ATOM 1141 C CA . ALA A 1 140 ? -17.145 -4.427 -0.495 1.00 98.38 140 ALA A CA 1
ATOM 1142 C C . ALA A 1 140 ? -17.558 -4.131 0.960 1.00 98.38 140 ALA A C 1
ATOM 1144 O O . ALA A 1 140 ? -18.702 -4.389 1.321 1.00 98.38 140 ALA A O 1
ATOM 1145 N N . ASN A 1 141 ? -16.655 -3.576 1.777 1.00 98.12 141 ASN A N 1
ATOM 1146 C CA . ASN A 1 141 ? -16.875 -3.314 3.206 1.00 98.12 141 ASN A CA 1
ATOM 1147 C C . ASN A 1 141 ? -16.883 -1.813 3.553 1.00 98.12 141 ASN A C 1
ATOM 1149 O O . ASN A 1 141 ? -16.861 -1.447 4.728 1.00 98.12 141 ASN A O 1
ATOM 1153 N N . GLN A 1 142 ? -16.901 -0.919 2.558 1.00 97.19 142 GLN A N 1
ATOM 1154 C CA . GLN A 1 142 ? -16.718 0.523 2.775 1.00 97.19 142 GLN A CA 1
ATOM 1155 C C . GLN A 1 142 ? -17.756 1.142 3.726 1.00 97.19 142 GLN A C 1
ATOM 1157 O O . GLN A 1 142 ? -17.458 2.116 4.412 1.00 97.19 142 GLN A O 1
ATOM 1162 N N . GLU A 1 143 ? -18.967 0.579 3.783 1.00 96.62 143 GLU A N 1
ATOM 1163 C CA . GLU A 1 143 ? -20.038 1.062 4.661 1.00 96.62 143 GLU A CA 1
ATOM 1164 C C . GLU A 1 143 ? -19.778 0.735 6.139 1.00 96.62 143 GLU A C 1
ATOM 1166 O O . GLU A 1 143 ? -20.207 1.488 7.020 1.00 96.62 143 GLU A O 1
ATOM 1171 N N . ASP A 1 144 ? -19.030 -0.335 6.415 1.00 96.00 144 ASP A N 1
ATOM 1172 C CA . ASP A 1 144 ? -18.703 -0.817 7.762 1.00 96.00 144 ASP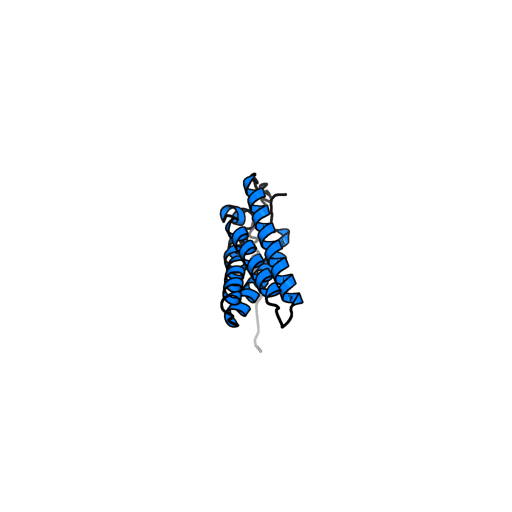 A CA 1
ATOM 1173 C C . ASP A 1 144 ? -17.355 -0.290 8.270 1.00 96.00 144 ASP A C 1
ATOM 1175 O O . ASP A 1 144 ? -17.110 -0.229 9.477 1.00 96.00 144 ASP A O 1
ATOM 1179 N N . ILE A 1 145 ? -16.487 0.141 7.358 1.00 96.06 145 ILE A N 1
ATOM 1180 C CA . ILE A 1 145 ? -15.204 0.773 7.661 1.00 96.06 145 ILE A CA 1
ATOM 1181 C C . ILE A 1 145 ? -15.452 2.162 8.263 1.00 96.06 145 ILE A C 1
ATOM 1183 O O . ILE A 1 145 ? -16.077 3.029 7.651 1.00 96.06 145 ILE A O 1
ATOM 1187 N N . LYS A 1 146 ? -14.950 2.393 9.483 1.00 95.00 146 LYS A N 1
ATOM 1188 C CA . LYS A 1 146 ? -15.087 3.675 10.193 1.00 95.00 146 LYS A CA 1
ATOM 1189 C C . LYS A 1 146 ? -13.726 4.265 10.529 1.00 95.00 146 LYS A C 1
ATOM 1191 O O . LYS A 1 146 ? -12.939 3.633 11.227 1.00 95.00 146 LYS A O 1
ATOM 1196 N N . PHE A 1 147 ? -13.508 5.496 10.089 1.00 94.06 147 PHE A N 1
ATOM 1197 C CA . PHE A 1 147 ? -12.402 6.351 10.512 1.00 94.06 147 PHE A CA 1
ATOM 1198 C C . PHE A 1 147 ? -12.940 7.462 11.428 1.00 94.06 147 PHE A C 1
ATOM 1200 O O . PHE A 1 147 ? -14.124 7.797 11.324 1.00 94.06 147 PHE A O 1
ATOM 1207 N N . PRO A 1 148 ? -12.115 8.041 12.316 1.00 92.56 148 PRO A N 1
ATOM 1208 C CA . PRO A 1 148 ? -12.477 9.278 12.999 1.00 92.56 148 PRO A CA 1
ATOM 1209 C C . PRO A 1 148 ? -12.692 10.414 11.980 1.00 92.56 148 PRO A C 1
ATOM 1211 O O . PRO A 1 148 ? -11.955 10.516 10.995 1.00 92.56 148 PRO A O 1
ATOM 1214 N N . HIS A 1 149 ? -13.716 11.242 12.218 1.00 77.69 149 HIS A N 1
ATOM 1215 C CA . HIS A 1 149 ? -14.067 12.434 11.431 1.00 77.69 149 HIS A CA 1
ATOM 1216 C C . HIS A 1 149 ? -13.707 13.713 12.178 1.00 77.69 149 HIS A C 1
ATOM 1218 O O . HIS A 1 149 ? -13.880 13.729 13.423 1.00 77.69 149 HIS A O 1
#